Protein AF-A0A527YZ45-F1 (afdb_monomer)

Structure (mmCIF, N/CA/C/O backbone):
data_AF-A0A527YZ45-F1
#
_entry.id   AF-A0A527YZ45-F1
#
loop_
_atom_site.group_PDB
_atom_site.id
_atom_site.type_symbol
_atom_site.label_atom_id
_atom_site.label_alt_id
_atom_site.label_comp_id
_atom_site.label_asym_id
_atom_site.label_entity_id
_atom_site.label_seq_id
_atom_site.pdbx_PDB_ins_code
_atom_site.Cartn_x
_atom_site.Cartn_y
_atom_site.Cartn_z
_atom_site.occupancy
_atom_site.B_iso_or_equiv
_atom_site.auth_seq_id
_atom_site.auth_comp_id
_atom_site.auth_asym_id
_atom_site.auth_atom_id
_atom_site.pdbx_PDB_model_num
ATOM 1 N N . MET A 1 1 ? -32.603 -18.706 69.342 1.00 45.88 1 MET A N 1
ATOM 2 C CA . MET A 1 1 ? -31.321 -18.876 68.623 1.00 45.88 1 MET A CA 1
ATOM 3 C C . MET A 1 1 ? -31.573 -18.488 67.167 1.00 45.88 1 MET A C 1
ATOM 5 O O . MET A 1 1 ? -32.266 -19.242 66.496 1.00 45.88 1 MET A O 1
ATOM 9 N N . PRO A 1 2 ? -31.180 -17.293 66.691 1.00 51.00 2 PRO A N 1
ATOM 10 C CA . PRO A 1 2 ? -31.467 -16.890 65.317 1.00 51.00 2 PRO A CA 1
ATOM 11 C C . PRO A 1 2 ? -30.480 -17.566 64.359 1.00 51.00 2 PRO A C 1
ATOM 13 O O . PRO A 1 2 ? -29.273 -17.343 64.424 1.00 51.00 2 PRO A O 1
ATOM 16 N N . MET A 1 3 ? -31.002 -18.418 63.480 1.00 47.69 3 MET A N 1
ATOM 17 C CA . MET A 1 3 ? -30.234 -19.096 62.441 1.00 47.69 3 MET A CA 1
ATOM 18 C C . MET A 1 3 ? -29.983 -18.092 61.306 1.00 47.69 3 MET A C 1
ATOM 20 O O . MET A 1 3 ? -30.857 -17.819 60.490 1.00 47.69 3 MET A O 1
ATOM 24 N N . GLN A 1 4 ? -28.807 -17.464 61.315 1.00 51.59 4 GLN A N 1
ATOM 25 C CA . GLN A 1 4 ? -28.345 -16.549 60.269 1.00 51.59 4 GLN A CA 1
ATOM 26 C C . GLN A 1 4 ? -28.078 -17.338 58.978 1.00 51.59 4 GLN A C 1
ATOM 28 O O . GLN A 1 4 ? -26.992 -17.879 58.777 1.00 51.59 4 GLN A O 1
ATOM 33 N N . THR A 1 5 ? -29.064 -17.417 58.085 1.00 53.22 5 THR A N 1
ATOM 34 C CA . THR A 1 5 ? -28.872 -17.939 56.726 1.00 53.22 5 THR A CA 1
ATOM 35 C C . THR A 1 5 ? -28.138 -16.899 55.886 1.00 53.22 5 THR A C 1
ATOM 37 O O . THR A 1 5 ? -28.737 -16.003 55.292 1.00 53.22 5 THR A O 1
ATOM 40 N N . ASN A 1 6 ? -26.813 -17.009 55.868 1.00 56.56 6 ASN A N 1
ATOM 41 C CA . ASN A 1 6 ? -25.919 -16.231 55.018 1.00 56.56 6 ASN A CA 1
ATOM 42 C C . ASN A 1 6 ? -25.946 -16.798 53.586 1.00 56.56 6 ASN A C 1
ATOM 44 O O . ASN A 1 6 ? -25.021 -17.479 53.141 1.00 56.56 6 ASN A O 1
ATOM 48 N N . THR A 1 7 ? -27.056 -16.587 52.878 1.00 61.44 7 THR A N 1
ATOM 49 C CA . THR A 1 7 ? -27.206 -17.016 51.484 1.00 61.44 7 THR A CA 1
ATOM 50 C C . THR A 1 7 ? -26.546 -15.974 50.590 1.00 61.44 7 THR A C 1
ATOM 52 O O . THR A 1 7 ? -27.108 -14.908 50.337 1.00 61.44 7 THR A O 1
ATOM 55 N N . LYS A 1 8 ? -25.331 -16.267 50.111 1.00 61.84 8 LYS A N 1
ATOM 56 C CA . LYS A 1 8 ? -24.665 -15.456 49.083 1.00 61.84 8 LYS A CA 1
ATOM 57 C C . LYS A 1 8 ? -25.597 -15.378 47.871 1.00 61.84 8 LYS A C 1
ATOM 59 O O . LYS A 1 8 ? -25.907 -16.408 47.280 1.00 61.84 8 LYS A O 1
ATOM 64 N N . GLN A 1 9 ? -26.081 -14.183 47.537 1.00 67.50 9 GLN A N 1
ATOM 65 C CA . GLN A 1 9 ? -27.024 -14.000 46.433 1.00 67.50 9 GLN A CA 1
ATOM 66 C C . GLN A 1 9 ? -26.481 -14.612 45.134 1.00 67.50 9 GLN A C 1
ATOM 68 O O . GLN A 1 9 ? -25.361 -14.307 44.716 1.00 67.50 9 GLN A O 1
ATOM 73 N N . SER A 1 10 ? -27.285 -15.476 44.507 1.00 80.38 10 SER A N 1
ATOM 74 C CA . SER A 1 10 ? -26.962 -16.125 43.234 1.00 80.38 10 SER A CA 1
ATOM 75 C C . SER A 1 10 ? -26.787 -15.084 42.124 1.00 80.38 10 SER A C 1
ATOM 77 O O . SER A 1 10 ? -27.530 -14.103 42.061 1.00 80.38 10 SER A O 1
ATOM 79 N N . LEU A 1 11 ? -25.823 -15.304 41.221 1.00 83.12 11 LEU A N 1
ATOM 80 C CA . LEU A 1 11 ? -25.574 -14.427 40.068 1.00 83.12 11 LEU A CA 1
ATOM 81 C C . LEU A 1 11 ? -26.833 -14.226 39.208 1.00 83.12 11 LEU A C 1
ATOM 83 O O . LEU A 1 11 ? -27.035 -13.134 38.689 1.00 83.12 11 LEU A O 1
ATOM 87 N N . ALA A 1 12 ? -27.712 -15.233 39.139 1.00 80.81 12 ALA A N 1
ATOM 88 C CA . ALA A 1 12 ? -28.984 -15.147 38.425 1.00 80.81 12 ALA A CA 1
ATOM 89 C C . ALA A 1 12 ? -29.949 -14.130 39.067 1.00 80.81 12 ALA A C 1
ATOM 91 O O . ALA A 1 12 ? -30.489 -13.275 38.376 1.00 80.81 12 ALA A O 1
ATOM 92 N N . GLN A 1 13 ? -30.095 -14.139 40.398 1.00 80.06 13 GLN A N 1
ATOM 93 C CA . GLN A 1 13 ? -30.951 -13.168 41.101 1.00 80.06 13 GLN A CA 1
ATOM 94 C C . GLN A 1 13 ? -30.415 -11.738 40.996 1.00 80.06 13 GLN A C 1
ATOM 96 O O . GLN A 1 13 ? -31.185 -10.783 40.958 1.00 80.06 13 GLN A O 1
ATOM 101 N N . ARG A 1 14 ? -29.088 -11.584 40.934 1.00 78.00 14 ARG A N 1
ATOM 102 C CA . ARG A 1 14 ? -28.440 -10.280 40.743 1.00 78.00 14 ARG A CA 1
ATOM 103 C C . ARG A 1 14 ? -28.675 -9.722 39.339 1.00 78.00 14 ARG A C 1
ATOM 105 O O . ARG A 1 14 ? -28.709 -8.507 39.196 1.00 78.00 14 ARG A O 1
ATOM 112 N N . TRP A 1 15 ? -28.844 -10.588 38.339 1.00 78.94 15 TRP A N 1
ATOM 113 C CA . TRP A 1 15 ? -29.146 -10.196 36.962 1.00 78.94 15 TRP A CA 1
ATOM 114 C C . TRP A 1 15 ? -30.610 -9.782 36.796 1.00 78.94 15 TRP A C 1
ATOM 116 O O . TRP A 1 15 ? -30.879 -8.739 36.211 1.00 78.94 15 TRP A O 1
ATOM 126 N N . GLU A 1 16 ? -31.541 -10.539 37.383 1.00 80.69 16 GLU A N 1
ATOM 127 C CA . GLU A 1 16 ? -32.978 -10.212 37.392 1.00 80.69 16 GLU A CA 1
ATOM 128 C C . GLU A 1 16 ? -33.271 -8.886 38.114 1.00 80.69 16 GLU A C 1
ATOM 130 O O . GLU A 1 16 ? -34.118 -8.103 37.693 1.00 80.69 16 GLU A O 1
ATOM 135 N N . ALA A 1 17 ? -32.534 -8.592 39.190 1.00 77.50 17 ALA A N 1
ATOM 136 C CA . ALA A 1 17 ? -32.661 -7.336 39.929 1.00 77.50 17 ALA A CA 1
ATOM 137 C C . ALA A 1 17 ? -31.916 -6.154 39.275 1.00 77.50 17 ALA A C 1
ATOM 139 O O . ALA A 1 17 ? -32.029 -5.018 39.745 1.00 77.50 17 ALA A O 1
ATOM 140 N N . TYR A 1 18 ? -31.126 -6.392 38.223 1.00 77.44 18 TYR A N 1
ATOM 141 C CA . TYR A 1 18 ? -30.342 -5.344 37.582 1.00 77.44 18 TYR A CA 1
ATOM 142 C C . TYR A 1 18 ? -31.231 -4.499 36.664 1.00 77.44 18 TYR A C 1
ATOM 144 O O . TYR A 1 18 ? -31.528 -4.861 35.529 1.00 77.44 18 TYR A O 1
ATOM 152 N N . GLN A 1 19 ? -31.638 -3.333 37.160 1.00 79.38 19 GLN A N 1
ATOM 153 C CA . GLN A 1 19 ? -32.258 -2.269 36.373 1.00 79.38 19 GLN A CA 1
ATOM 154 C C . GLN A 1 19 ? -31.165 -1.278 35.946 1.00 79.38 19 GLN A C 1
ATOM 156 O O . GLN A 1 19 ? -30.800 -0.398 36.735 1.00 79.38 19 GLN A O 1
ATOM 161 N N . PRO A 1 20 ? -30.588 -1.409 34.737 1.00 77.38 20 PRO A N 1
ATOM 162 C CA . PRO A 1 20 ? -29.555 -0.490 34.289 1.00 77.38 20 PRO A CA 1
ATOM 163 C C . PRO A 1 20 ? -30.122 0.925 34.184 1.00 77.38 20 PRO A C 1
ATOM 165 O O . PRO A 1 20 ? -31.167 1.161 33.575 1.00 77.38 20 PRO A O 1
ATOM 168 N N . SER A 1 21 ? -29.409 1.894 34.754 1.00 86.19 21 SER A N 1
ATOM 169 C CA . SER A 1 21 ? -29.732 3.299 34.533 1.00 86.19 21 SER A CA 1
ATOM 170 C C . SER A 1 21 ? -29.466 3.676 33.070 1.00 86.19 21 SER A C 1
ATOM 172 O O . SER A 1 21 ? -28.618 3.087 32.393 1.00 86.19 21 SER A O 1
ATOM 174 N N . LYS A 1 22 ? -30.138 4.725 32.582 1.00 86.25 22 LYS A N 1
ATOM 175 C CA . LYS A 1 22 ? -29.896 5.262 31.230 1.00 86.25 22 LYS A CA 1
ATOM 176 C C . LYS A 1 22 ? -28.416 5.603 31.001 1.00 86.25 22 LYS A C 1
ATOM 178 O O . LYS A 1 22 ? -27.899 5.377 29.913 1.00 86.25 22 LYS A O 1
ATOM 183 N N . SER A 1 23 ? -27.725 6.101 32.030 1.00 86.50 23 SER A N 1
ATOM 184 C CA . SER A 1 23 ? -26.296 6.417 31.955 1.00 86.50 23 SER A CA 1
ATOM 185 C C . SER A 1 23 ? -25.420 5.169 31.823 1.00 86.50 23 SER A C 1
ATOM 187 O O . SER A 1 23 ? -24.482 5.186 31.030 1.00 86.50 23 SER A O 1
ATOM 189 N N . ALA A 1 24 ? -25.738 4.079 32.528 1.00 90.25 24 ALA A N 1
ATOM 190 C CA . ALA A 1 24 ? -24.996 2.823 32.416 1.00 90.25 24 ALA A CA 1
ATOM 191 C C . ALA A 1 24 ? -25.068 2.243 30.993 1.00 90.25 24 ALA A C 1
ATOM 193 O O . ALA A 1 24 ? -24.053 1.799 30.459 1.00 90.25 24 ALA A O 1
ATOM 194 N N . LEU A 1 25 ? -26.237 2.319 30.348 1.00 90.75 25 LEU A N 1
ATOM 195 C CA . LEU A 1 25 ? -26.412 1.870 28.962 1.00 90.75 25 LEU A CA 1
ATOM 196 C C . LEU A 1 25 ? -25.600 2.710 27.968 1.00 90.75 25 LEU A C 1
ATOM 198 O O . LEU A 1 25 ? -24.947 2.151 27.090 1.00 90.75 25 LEU A O 1
ATOM 202 N N . VAL A 1 26 ? -25.588 4.039 28.123 1.00 94.69 26 VAL A N 1
ATOM 203 C CA . VAL A 1 26 ? -24.790 4.932 27.262 1.00 94.69 26 VAL A CA 1
ATOM 204 C C . VAL A 1 26 ? -23.299 4.601 27.361 1.00 94.69 26 VAL A C 1
ATOM 206 O O . VAL A 1 26 ? -22.628 4.481 26.337 1.00 94.69 26 VAL A O 1
ATOM 209 N N . TRP A 1 27 ? -22.787 4.388 28.575 1.00 94.06 27 TRP A N 1
ATOM 210 C CA . TRP A 1 27 ? -21.386 4.018 28.780 1.00 94.06 27 TRP A CA 1
ATOM 211 C C . TRP A 1 27 ? -21.050 2.625 28.240 1.00 94.06 27 TRP A C 1
ATOM 213 O O . TRP A 1 27 ? -19.980 2.449 27.660 1.00 94.06 27 TRP A O 1
ATOM 223 N N . ALA A 1 28 ? -21.959 1.654 28.357 1.00 94.75 28 ALA A N 1
ATOM 224 C CA . ALA A 1 28 ? -21.778 0.331 27.762 1.00 94.75 28 ALA A CA 1
ATOM 225 C C . ALA A 1 28 ? -21.720 0.393 26.221 1.00 94.75 28 ALA A C 1
ATOM 227 O O . ALA A 1 28 ? -20.848 -0.225 25.604 1.00 94.75 28 ALA A O 1
ATOM 228 N N . CYS A 1 29 ? -22.586 1.191 25.589 1.00 95.19 29 CYS A N 1
ATOM 229 C CA . CYS A 1 29 ? -22.530 1.442 24.146 1.00 95.19 29 CYS A CA 1
ATOM 230 C C . CYS A 1 29 ? -21.226 2.139 23.731 1.00 95.19 29 CYS A C 1
ATOM 232 O O . CYS A 1 29 ? -20.601 1.750 22.747 1.00 95.19 29 C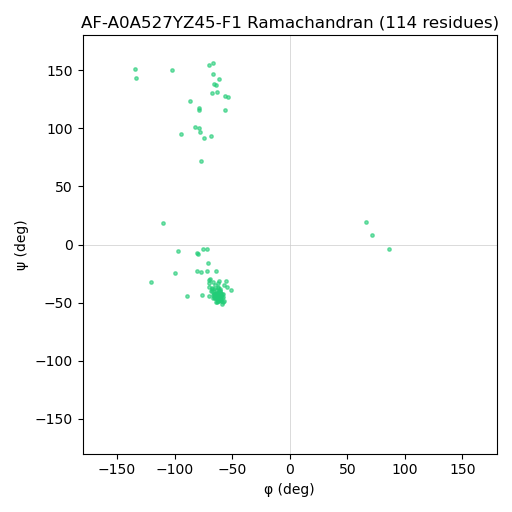YS A O 1
ATOM 234 N N . ALA A 1 30 ? -20.769 3.136 24.492 1.00 96.75 30 ALA A N 1
ATOM 235 C CA . ALA A 1 30 ? -19.500 3.803 24.210 1.00 96.75 30 ALA A CA 1
ATOM 236 C C . ALA A 1 30 ? -18.313 2.829 24.311 1.00 96.75 30 ALA A C 1
ATOM 238 O O . ALA A 1 30 ? -17.469 2.784 23.417 1.00 96.75 30 ALA A O 1
ATOM 239 N N . ALA A 1 31 ? -18.275 1.998 25.358 1.00 96.88 31 ALA A N 1
ATOM 240 C CA . ALA A 1 31 ? -17.221 1.007 25.554 1.00 96.88 31 ALA A CA 1
ATOM 241 C C . ALA A 1 31 ? -17.186 -0.035 24.424 1.00 96.88 31 ALA A C 1
ATOM 243 O O . ALA A 1 31 ? -16.114 -0.354 23.911 1.00 96.88 31 ALA A O 1
ATOM 244 N N . THR A 1 32 ? -18.348 -0.531 23.992 1.00 96.12 32 THR A N 1
ATOM 245 C CA . THR A 1 32 ? -18.442 -1.496 22.883 1.00 96.12 32 THR A CA 1
ATOM 246 C C . THR A 1 32 ? -18.049 -0.881 21.540 1.00 96.12 32 THR A C 1
ATOM 248 O O . THR A 1 32 ? -17.342 -1.528 20.765 1.00 96.12 32 THR A O 1
ATOM 251 N N . ALA A 1 33 ? -18.414 0.377 21.277 1.00 96.75 33 ALA A N 1
ATOM 252 C CA . ALA A 1 33 ? -17.980 1.094 20.080 1.00 96.75 33 ALA A CA 1
ATOM 253 C C . ALA A 1 33 ? -16.450 1.248 20.032 1.00 96.75 33 ALA A C 1
ATOM 255 O O . ALA A 1 33 ? -15.830 0.912 19.023 1.00 96.75 33 ALA A O 1
ATOM 256 N N . VAL A 1 34 ? -15.828 1.679 21.137 1.00 96.75 34 VAL A N 1
ATOM 257 C CA . VAL A 1 34 ? -14.364 1.820 21.232 1.00 96.75 34 VAL A CA 1
ATOM 258 C C . VAL A 1 34 ? -13.670 0.467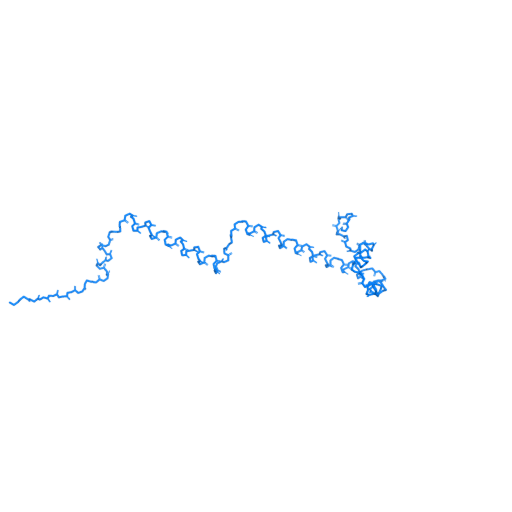 21.076 1.00 96.75 34 VAL A C 1
ATOM 260 O O . VAL A 1 34 ? -12.721 0.355 20.302 1.00 96.75 34 VAL A O 1
ATOM 263 N N . ALA A 1 35 ? -14.161 -0.576 21.749 1.00 96.75 35 ALA A N 1
ATOM 264 C CA . ALA A 1 35 ? -13.612 -1.923 21.617 1.00 96.75 35 ALA A CA 1
ATOM 265 C C . ALA A 1 35 ? -13.682 -2.429 20.165 1.00 96.75 35 ALA A C 1
ATOM 267 O O . ALA A 1 35 ? -12.701 -2.966 19.651 1.00 96.75 35 ALA A O 1
ATOM 268 N N . THR A 1 36 ? -14.805 -2.193 19.478 1.00 95.50 36 THR A N 1
ATOM 269 C CA . THR A 1 36 ? -14.984 -2.567 18.066 1.00 95.50 36 THR A CA 1
ATOM 270 C C . THR A 1 36 ? -14.012 -1.814 17.163 1.00 95.50 36 THR A C 1
ATOM 272 O O . THR A 1 36 ? -13.413 -2.424 16.281 1.00 95.50 36 THR A O 1
ATOM 275 N N . MET A 1 37 ? -13.800 -0.514 17.401 1.00 94.69 37 MET A N 1
ATOM 276 C CA . MET A 1 37 ? -12.802 0.259 16.660 1.00 94.69 37 MET A CA 1
ATOM 277 C C . MET A 1 37 ? -11.397 -0.312 16.864 1.00 94.69 37 MET A C 1
ATOM 279 O O . MET A 1 37 ? -10.706 -0.552 15.882 1.00 94.69 37 MET A O 1
ATOM 283 N N . ILE A 1 38 ? -10.980 -0.594 18.100 1.00 94.44 38 ILE A N 1
ATOM 284 C CA . ILE A 1 38 ? -9.643 -1.150 18.365 1.00 94.44 38 ILE A CA 1
ATOM 285 C C . ILE A 1 38 ? -9.453 -2.470 17.611 1.00 94.44 38 ILE A C 1
ATOM 287 O O . ILE A 1 38 ? -8.482 -2.626 16.876 1.00 94.44 38 ILE A O 1
ATOM 291 N N . VAL A 1 39 ? -10.408 -3.395 17.721 1.00 95.50 39 VAL A N 1
ATOM 292 C CA . VAL A 1 39 ? -10.333 -4.686 17.020 1.00 95.50 39 VAL A CA 1
ATOM 293 C C . VAL A 1 39 ? -10.316 -4.494 15.499 1.00 95.50 39 VAL A C 1
ATOM 295 O O . VAL A 1 39 ? -9.491 -5.097 14.810 1.00 95.50 39 VAL A O 1
ATOM 298 N N . GLY A 1 40 ? -11.182 -3.627 14.971 1.00 94.69 40 GLY A N 1
ATOM 299 C CA . GLY A 1 40 ? -11.282 -3.337 13.543 1.00 94.69 40 GLY A CA 1
ATOM 300 C C . GLY A 1 40 ? -10.002 -2.732 12.967 1.00 94.69 40 GLY A C 1
ATOM 301 O O . GLY A 1 40 ? -9.503 -3.210 11.951 1.00 94.69 40 GLY A O 1
ATOM 302 N N . PHE A 1 41 ? -9.435 -1.724 13.629 1.00 93.31 41 PHE A N 1
ATOM 303 C CA . PHE A 1 41 ? -8.240 -1.012 13.163 1.00 93.31 41 PHE A CA 1
ATOM 304 C C . PHE A 1 41 ? -6.925 -1.748 13.469 1.00 93.31 41 PHE A C 1
ATOM 306 O O . PHE A 1 41 ? -5.936 -1.502 12.786 1.00 93.31 41 PHE A O 1
ATOM 313 N N . SER A 1 42 ? -6.879 -2.650 14.458 1.00 91.00 42 SER A N 1
ATOM 314 C CA . SER A 1 42 ? -5.672 -3.442 14.756 1.00 91.00 42 SER A CA 1
ATOM 315 C C . SER A 1 42 ? -5.597 -4.762 13.986 1.00 91.00 42 SER A C 1
ATOM 317 O O . SER A 1 42 ? -4.534 -5.094 13.469 1.00 91.00 42 SER A O 1
ATOM 319 N N . TRP A 1 43 ? -6.696 -5.519 13.899 1.00 92.31 43 TRP A N 1
ATOM 320 C CA . TRP A 1 43 ? -6.706 -6.843 13.253 1.00 92.31 43 TRP A CA 1
ATOM 321 C C . TRP A 1 43 ? -7.666 -6.941 12.074 1.00 92.31 43 TRP A C 1
ATOM 323 O O . TRP A 1 43 ? -7.384 -7.657 11.119 1.00 92.31 43 TRP A O 1
ATOM 333 N N . GLY A 1 44 ? -8.785 -6.219 12.114 1.00 86.31 44 GLY A N 1
ATOM 334 C CA . GLY A 1 44 ? -9.797 -6.252 11.056 1.00 86.31 44 GLY A CA 1
ATOM 335 C C . GLY A 1 44 ? -9.388 -5.556 9.756 1.00 86.31 44 GLY A C 1
ATOM 336 O O . GLY A 1 44 ? -10.163 -5.567 8.803 1.00 86.31 44 GLY A O 1
ATOM 337 N N . GLY A 1 45 ? -8.207 -4.929 9.710 1.00 86.94 45 GLY A N 1
ATOM 338 C CA . GLY A 1 45 ? -7.723 -4.192 8.541 1.00 86.94 45 GLY A CA 1
ATOM 339 C C . GLY A 1 45 ? -8.543 -2.940 8.224 1.00 86.94 45 GLY A C 1
ATOM 340 O O . GLY A 1 45 ? -8.505 -2.454 7.094 1.00 86.94 45 GLY A O 1
ATOM 341 N N . TRP A 1 46 ? -9.313 -2.422 9.187 1.00 92.88 46 TRP A N 1
ATOM 342 C CA . TRP A 1 46 ? -10.048 -1.180 8.991 1.00 92.88 46 TRP A CA 1
ATOM 343 C C . TRP A 1 46 ? -9.062 -0.040 8.779 1.00 92.88 46 TRP A C 1
ATOM 345 O O . TRP A 1 46 ? -8.050 0.090 9.463 1.00 92.88 46 TRP A O 1
ATOM 355 N N . VAL A 1 47 ? -9.389 0.806 7.818 1.00 89.81 47 VAL A N 1
ATOM 356 C CA . VAL A 1 47 ? -8.632 1.999 7.466 1.00 89.81 47 VAL A CA 1
ATOM 357 C C . VAL A 1 47 ? -9.615 3.145 7.292 1.00 89.81 47 VAL A C 1
ATOM 359 O O . VAL A 1 47 ? -10.783 2.945 6.953 1.00 89.81 47 VAL A O 1
ATOM 362 N N . THR A 1 48 ? -9.165 4.367 7.560 1.00 90.56 48 THR A N 1
ATOM 363 C CA . THR A 1 48 ? -10.006 5.545 7.325 1.00 90.56 48 THR A CA 1
ATOM 364 C C . THR A 1 48 ? -10.179 5.772 5.823 1.00 90.56 48 THR A C 1
ATOM 366 O O . THR A 1 48 ? -9.306 5.408 5.037 1.00 90.56 48 THR A O 1
ATOM 369 N N . GLY A 1 49 ? -11.268 6.422 5.401 1.00 86.44 49 GLY A N 1
ATOM 370 C CA . GLY A 1 49 ? -11.529 6.653 3.973 1.00 86.44 49 GLY A CA 1
ATOM 371 C C . GLY A 1 49 ? -10.405 7.405 3.244 1.00 86.44 49 GLY A C 1
ATOM 372 O O . GLY A 1 49 ? -10.107 7.096 2.090 1.00 86.44 49 GLY A O 1
ATOM 373 N N . GLY A 1 50 ? -9.732 8.343 3.923 1.00 87.88 50 GLY A N 1
ATOM 374 C CA . GLY A 1 50 ? -8.556 9.032 3.381 1.00 87.88 50 GLY A CA 1
ATOM 375 C C . GLY A 1 50 ? -7.387 8.075 3.143 1.00 87.88 50 GLY A C 1
ATOM 376 O O . GLY A 1 50 ? -6.812 8.063 2.057 1.00 87.88 50 GLY A O 1
ATOM 377 N N . THR A 1 51 ? -7.095 7.212 4.120 1.00 87.12 51 THR A N 1
ATOM 378 C CA . THR A 1 51 ? -6.081 6.157 3.993 1.00 87.12 51 THR A CA 1
ATOM 379 C C . THR A 1 51 ? -6.419 5.194 2.856 1.00 87.12 51 THR A C 1
ATOM 381 O O . THR A 1 51 ? -5.552 4.929 2.029 1.00 87.12 51 THR A O 1
ATOM 384 N N . SER A 1 52 ? -7.669 4.728 2.746 1.00 85.81 52 SER A N 1
ATOM 385 C CA . SER A 1 52 ? -8.103 3.846 1.651 1.00 85.81 52 SER A CA 1
ATOM 386 C C . SER A 1 52 ? -7.882 4.475 0.282 1.00 85.81 52 SER A C 1
ATOM 388 O O . SER A 1 52 ? -7.410 3.807 -0.633 1.00 85.81 52 SER A O 1
ATOM 390 N N . ARG A 1 53 ? -8.198 5.769 0.135 1.00 87.12 53 ARG A N 1
ATOM 391 C CA . ARG A 1 53 ? -8.003 6.488 -1.126 1.00 87.12 53 ARG A CA 1
ATOM 392 C C . ARG A 1 53 ? -6.525 6.593 -1.482 1.00 87.12 53 ARG A C 1
ATOM 394 O O . ARG A 1 53 ? -6.166 6.312 -2.618 1.00 87.12 53 ARG A O 1
ATOM 401 N N . THR A 1 54 ? -5.678 6.958 -0.523 1.00 90.94 54 THR A N 1
ATOM 402 C CA . THR A 1 54 ? -4.228 7.020 -0.741 1.00 90.94 54 THR A CA 1
ATOM 403 C C . THR A 1 54 ? -3.668 5.651 -1.112 1.00 90.94 54 THR A C 1
ATOM 405 O O . THR A 1 54 ? -2.950 5.545 -2.099 1.00 90.94 54 THR A O 1
ATOM 408 N N . LEU A 1 55 ? -4.051 4.596 -0.388 1.00 86.50 55 LEU A N 1
ATOM 409 C CA . LEU A 1 55 ? -3.628 3.228 -0.689 1.00 86.50 55 LEU A CA 1
ATOM 410 C C . LEU A 1 55 ? -4.069 2.790 -2.088 1.00 86.50 55 LEU A C 1
ATOM 412 O O . LEU A 1 55 ? -3.268 2.213 -2.816 1.00 86.50 55 LEU A O 1
ATOM 416 N N . ALA A 1 56 ? -5.304 3.102 -2.489 1.00 87.56 56 ALA A N 1
ATOM 417 C CA . ALA A 1 56 ? -5.803 2.794 -3.825 1.00 87.56 56 ALA A CA 1
ATOM 418 C C . ALA A 1 56 ? -5.009 3.524 -4.920 1.00 87.56 56 ALA A C 1
ATOM 420 O O . ALA A 1 56 ? -4.637 2.904 -5.914 1.00 87.56 56 ALA A O 1
ATOM 421 N N . THR A 1 57 ? -4.706 4.812 -4.731 1.00 88.94 57 THR A N 1
ATOM 422 C CA . THR A 1 57 ? -3.881 5.577 -5.677 1.00 88.94 57 THR A CA 1
ATOM 423 C C . THR A 1 57 ? -2.468 5.005 -5.764 1.00 88.94 57 THR A C 1
ATOM 425 O O . THR A 1 57 ? -2.005 4.705 -6.857 1.00 88.94 57 THR A O 1
ATOM 428 N N . THR A 1 58 ? -1.802 4.776 -4.629 1.00 88.56 58 THR A N 1
ATOM 429 C CA . THR A 1 58 ? -0.435 4.232 -4.597 1.00 88.56 58 THR A CA 1
ATOM 430 C C . THR A 1 58 ? -0.357 2.830 -5.201 1.00 88.56 58 THR A C 1
ATOM 432 O O . THR A 1 58 ? 0.565 2.542 -5.966 1.00 88.56 58 THR A O 1
ATOM 435 N N . ALA A 1 59 ? -1.325 1.961 -4.902 1.00 84.81 59 ALA A N 1
ATOM 436 C CA . ALA A 1 59 ? -1.423 0.641 -5.517 1.00 84.81 59 ALA A CA 1
ATOM 437 C C . ALA A 1 59 ? -1.642 0.747 -7.032 1.00 84.81 59 ALA A C 1
ATOM 439 O O . ALA A 1 59 ? -0.996 0.033 -7.795 1.00 84.81 59 ALA A O 1
ATOM 440 N N . GLY A 1 60 ? -2.499 1.675 -7.471 1.00 83.81 60 GLY A N 1
ATOM 441 C CA . GLY A 1 60 ? -2.721 1.970 -8.883 1.00 83.81 60 GLY A CA 1
ATOM 442 C C . GLY A 1 60 ? -1.449 2.429 -9.594 1.00 83.81 60 GLY A C 1
ATOM 443 O O . GLY A 1 60 ? -1.105 1.878 -10.636 1.00 83.81 60 GLY A O 1
ATOM 444 N N . ASP A 1 61 ? -0.716 3.384 -9.028 1.00 86.50 61 ASP A N 1
ATOM 445 C CA . ASP A 1 61 ? 0.531 3.892 -9.611 1.00 86.50 61 ASP A CA 1
ATOM 446 C C . ASP A 1 61 ? 1.61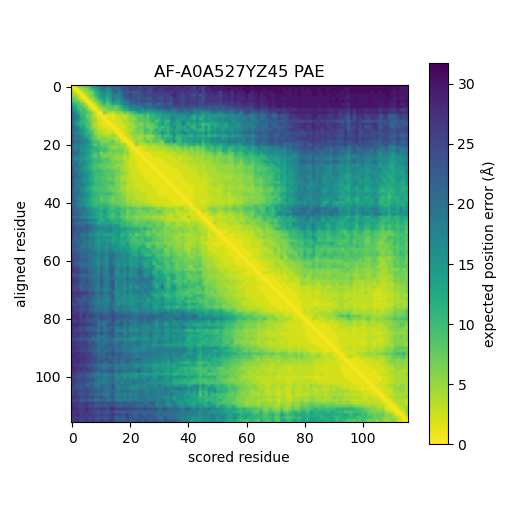6 2.809 -9.670 1.00 86.50 61 ASP A C 1
ATOM 448 O O . ASP A 1 61 ? 2.314 2.681 -10.676 1.00 86.50 61 ASP A O 1
ATOM 452 N N . THR A 1 62 ? 1.703 1.968 -8.635 1.00 86.94 62 THR A N 1
ATOM 453 C CA . THR A 1 62 ? 2.634 0.830 -8.592 1.00 86.94 62 THR A CA 1
ATOM 454 C C . THR A 1 62 ? 2.295 -0.196 -9.670 1.00 86.94 62 THR A C 1
ATOM 456 O O . THR A 1 62 ? 3.163 -0.565 -10.457 1.00 86.94 62 THR A O 1
ATOM 459 N N . ALA A 1 63 ? 1.025 -0.603 -9.768 1.00 82.81 63 ALA A N 1
ATOM 460 C CA 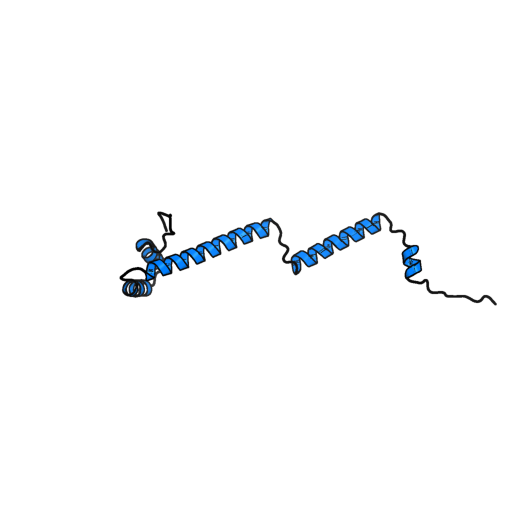. ALA A 1 63 ? 0.565 -1.559 -10.771 1.00 82.81 63 ALA A CA 1
ATOM 461 C C . ALA A 1 63 ? 0.764 -1.031 -12.201 1.00 82.81 63 ALA A C 1
ATOM 463 O O . ALA A 1 63 ? 1.145 -1.777 -13.101 1.00 82.81 63 ALA A O 1
ATOM 464 N N . ARG A 1 64 ? 0.551 0.274 -12.419 1.00 84.25 64 ARG A N 1
ATOM 465 C CA . ARG A 1 64 ? 0.823 0.928 -13.706 1.00 84.25 64 ARG A CA 1
ATOM 466 C C . ARG A 1 64 ? 2.311 0.928 -14.036 1.00 84.25 64 ARG A C 1
ATOM 468 O O . ARG A 1 64 ? 2.657 0.647 -15.179 1.00 84.25 64 ARG A O 1
ATOM 475 N N . GLY A 1 65 ? 3.175 1.216 -13.063 1.00 85.00 65 GLY A N 1
ATOM 476 C CA . GLY A 1 65 ? 4.627 1.154 -13.233 1.00 85.00 65 GLY A CA 1
ATOM 477 C C . GLY A 1 65 ? 5.121 -0.260 -13.543 1.00 85.00 65 GLY A C 1
ATOM 478 O O . GLY A 1 65 ? 5.919 -0.447 -14.460 1.00 85.00 65 GLY A O 1
ATOM 479 N N . GLU A 1 66 ? 4.601 -1.267 -12.840 1.00 84.69 66 GLU A N 1
ATOM 480 C CA . GLU A 1 66 ? 4.923 -2.674 -13.086 1.00 84.69 66 GLU A CA 1
ATOM 481 C C . GLU A 1 66 ? 4.488 -3.098 -14.493 1.00 84.69 66 GLU A C 1
ATOM 483 O O . GLU A 1 66 ? 5.305 -3.602 -15.265 1.00 84.69 66 GLU A O 1
ATOM 488 N N . LEU A 1 67 ? 3.248 -2.791 -14.882 1.00 86.00 67 LEU A N 1
ATOM 489 C CA . LEU A 1 67 ? 2.749 -3.054 -16.230 1.00 86.00 67 LEU A CA 1
ATOM 490 C C . LEU A 1 67 ? 3.594 -2.353 -17.304 1.00 86.00 67 LEU A C 1
ATOM 492 O O . LEU A 1 67 ? 3.974 -2.983 -18.290 1.00 86.00 67 LEU A O 1
ATOM 496 N N . ALA A 1 68 ? 3.924 -1.074 -17.107 1.00 86.44 68 ALA A N 1
ATOM 497 C CA . ALA A 1 68 ? 4.767 -0.321 -18.032 1.00 86.44 68 ALA A CA 1
ATOM 498 C C . ALA A 1 68 ? 6.159 -0.952 -18.170 1.00 86.44 68 ALA A C 1
ATOM 500 O O . ALA A 1 68 ? 6.681 -1.065 -19.279 1.00 86.44 68 ALA A O 1
ATOM 501 N N . SER A 1 69 ? 6.741 -1.433 -17.068 1.00 86.75 69 SER A N 1
ATOM 502 C CA . SER A 1 69 ? 8.037 -2.113 -17.092 1.00 86.75 69 SER A CA 1
ATOM 503 C C . SER A 1 69 ? 7.989 -3.436 -17.865 1.00 86.75 69 SER A C 1
ATOM 505 O O . SER A 1 69 ? 8.875 -3.703 -18.680 1.00 86.75 69 SER A O 1
ATOM 507 N N . LEU A 1 70 ? 6.931 -4.234 -17.677 1.00 86.69 70 LEU A N 1
ATOM 508 C CA . LEU A 1 70 ? 6.737 -5.498 -18.387 1.00 86.69 70 LEU A CA 1
ATOM 509 C C . LEU A 1 70 ? 6.562 -5.264 -19.888 1.00 86.69 70 LEU A C 1
ATOM 511 O O . LEU A 1 70 ? 7.233 -5.919 -20.686 1.00 86.69 70 LEU A O 1
ATOM 515 N N . ILE A 1 71 ? 5.738 -4.284 -20.268 1.00 87.12 71 ILE A N 1
ATOM 516 C CA . ILE A 1 71 ? 5.550 -3.887 -21.669 1.00 87.12 71 ILE A CA 1
ATOM 517 C C . ILE A 1 71 ? 6.874 -3.413 -22.270 1.00 87.12 71 ILE A C 1
ATOM 519 O O . ILE A 1 71 ? 7.235 -3.841 -23.366 1.00 87.12 71 ILE A O 1
ATOM 523 N N . CYS A 1 72 ? 7.631 -2.582 -21.550 1.00 88.25 72 CYS A N 1
ATOM 524 C CA . CYS A 1 72 ? 8.930 -2.105 -22.012 1.00 88.25 72 CYS A CA 1
ATOM 525 C C . CYS A 1 72 ? 9.893 -3.260 -22.294 1.00 88.25 72 CYS A C 1
ATOM 527 O O . CYS A 1 72 ? 10.540 -3.284 -23.341 1.00 88.25 72 CYS A O 1
ATOM 529 N N . ILE A 1 73 ? 9.970 -4.246 -21.398 1.00 89.94 73 ILE A N 1
ATOM 530 C CA . ILE A 1 73 ? 10.821 -5.427 -21.582 1.00 89.94 73 ILE A CA 1
ATOM 531 C C . ILE A 1 73 ? 10.337 -6.267 -22.768 1.00 89.94 73 ILE A C 1
ATOM 533 O O . ILE A 1 73 ? 11.153 -6.733 -23.564 1.00 89.94 73 ILE A O 1
ATOM 537 N N . GLU A 1 74 ? 9.029 -6.465 -22.913 1.00 89.69 74 GLU A N 1
ATOM 538 C CA . GLU A 1 74 ? 8.457 -7.235 -24.016 1.00 89.69 74 GLU A CA 1
ATOM 539 C C . GLU A 1 74 ? 8.755 -6.583 -25.372 1.00 89.69 74 GLU A C 1
ATOM 541 O O . GLU A 1 74 ? 9.272 -7.241 -26.277 1.00 89.69 74 GLU A O 1
ATOM 546 N N . LYS A 1 75 ? 8.510 -5.273 -25.499 1.00 86.94 75 LYS A N 1
ATOM 547 C CA . LYS A 1 75 ? 8.823 -4.492 -26.704 1.00 86.94 75 LYS A CA 1
ATOM 548 C C . LYS A 1 75 ? 10.320 -4.509 -27.005 1.00 86.94 75 LYS A C 1
ATOM 550 O O . LYS A 1 75 ? 10.701 -4.681 -28.160 1.00 86.94 75 LYS A O 1
ATOM 555 N N . PHE A 1 76 ? 11.158 -4.381 -25.979 1.00 89.69 76 PHE A N 1
ATOM 556 C CA . PHE A 1 76 ? 12.608 -4.433 -26.123 1.00 89.69 76 PHE A CA 1
ATOM 557 C C . PHE A 1 76 ? 13.082 -5.794 -26.641 1.00 89.69 76 PHE A C 1
ATOM 559 O O . PHE A 1 76 ? 13.899 -5.859 -27.552 1.00 89.69 76 PHE A O 1
ATOM 566 N N . LYS A 1 77 ? 12.544 -6.896 -26.105 1.00 88.75 77 LYS A N 1
ATOM 567 C CA . LYS A 1 77 ? 12.887 -8.257 -26.544 1.00 88.75 77 LYS A CA 1
ATOM 568 C C . LYS A 1 77 ? 12.362 -8.590 -27.938 1.00 88.75 77 LYS A C 1
ATOM 570 O O . LYS A 1 77 ? 13.005 -9.357 -28.646 1.00 88.75 77 LYS A O 1
ATOM 575 N N . ALA A 1 78 ? 11.207 -8.047 -28.313 1.00 88.69 78 ALA A N 1
ATOM 576 C CA . ALA A 1 78 ? 10.620 -8.240 -29.635 1.00 88.69 78 ALA A CA 1
ATOM 577 C C . ALA A 1 78 ? 11.384 -7.498 -30.747 1.00 88.69 78 ALA A C 1
ATOM 579 O O . ALA A 1 78 ? 11.186 -7.804 -31.923 1.00 88.69 78 ALA A O 1
ATOM 580 N N . ALA A 1 79 ? 12.246 -6.535 -30.401 1.00 86.62 79 ALA A N 1
ATOM 581 C CA . ALA A 1 79 ? 13.075 -5.842 -31.375 1.00 86.62 79 ALA A CA 1
ATOM 582 C C . ALA A 1 79 ? 14.106 -6.801 -32.013 1.00 86.62 79 ALA A C 1
ATOM 584 O O . ALA A 1 79 ? 14.729 -7.605 -31.308 1.00 86.62 79 ALA A O 1
ATOM 585 N N . PRO A 1 80 ? 14.324 -6.713 -33.339 1.00 84.44 80 PRO A N 1
ATOM 586 C CA . PRO A 1 80 ? 15.195 -7.633 -34.076 1.00 84.44 80 PRO A CA 1
ATOM 587 C C . PRO A 1 80 ? 16.671 -7.550 -33.655 1.00 84.44 80 PRO A C 1
ATOM 589 O O . PRO A 1 80 ? 17.418 -8.507 -33.829 1.00 84.44 80 PRO A O 1
ATOM 592 N N . ASP A 1 81 ? 17.092 -6.430 -33.072 1.00 87.88 81 ASP A N 1
ATOM 593 C CA . ASP A 1 81 ? 18.452 -6.133 -32.618 1.00 87.88 81 ASP A CA 1
ATOM 594 C C . ASP A 1 81 ? 18.582 -6.088 -31.081 1.00 87.88 81 ASP A C 1
ATOM 596 O O . ASP A 1 81 ? 19.564 -5.568 -30.544 1.00 87.88 81 ASP A O 1
ATOM 600 N N . SER A 1 82 ? 17.621 -6.672 -30.357 1.00 88.44 82 SER A N 1
ATOM 601 C CA . SER A 1 82 ? 17.527 -6.627 -28.889 1.00 88.44 82 SER A CA 1
ATOM 602 C C . SER A 1 82 ? 18.819 -7.019 -28.157 1.00 88.44 82 SER A C 1
ATOM 604 O O . SER A 1 82 ? 19.193 -6.380 -27.174 1.00 88.44 82 SER A O 1
ATOM 606 N N . ALA A 1 83 ? 19.551 -8.024 -28.649 1.00 89.56 83 ALA A N 1
ATOM 607 C CA . ALA A 1 83 ? 20.819 -8.457 -28.059 1.00 89.56 83 ALA A CA 1
ATOM 608 C C . ALA A 1 83 ? 21.915 -7.379 -28.143 1.00 89.56 83 ALA A C 1
ATOM 610 O O . ALA A 1 83 ? 22.619 -7.141 -27.161 1.00 89.56 83 ALA A O 1
ATOM 611 N N . ALA A 1 84 ? 22.034 -6.694 -29.284 1.00 91.19 84 ALA A N 1
ATOM 612 C CA . ALA A 1 84 ? 23.001 -5.614 -29.472 1.00 91.19 84 ALA A CA 1
ATOM 613 C C . ALA A 1 84 ? 22.616 -4.381 -28.641 1.00 91.19 84 ALA A C 1
ATOM 615 O O . ALA A 1 84 ? 23.443 -3.840 -27.905 1.00 91.19 84 ALA A O 1
ATOM 616 N N . ARG A 1 85 ? 21.330 -4.009 -28.650 1.00 87.88 85 ARG A N 1
ATOM 617 C CA . ARG A 1 85 ? 20.796 -2.899 -27.843 1.00 87.88 85 ARG A CA 1
ATOM 618 C C . ARG A 1 85 ? 20.958 -3.120 -26.346 1.00 87.88 85 ARG A C 1
ATOM 620 O O . ARG A 1 85 ? 21.145 -2.164 -25.601 1.00 87.88 85 ARG A O 1
ATOM 627 N N . LEU A 1 86 ? 20.927 -4.371 -25.889 1.00 90.44 86 LEU A N 1
ATOM 628 C CA . LEU A 1 86 ? 21.132 -4.700 -24.480 1.00 90.44 86 LEU A CA 1
ATOM 629 C C . LEU A 1 86 ? 22.585 -4.473 -24.058 1.00 90.44 86 LEU A C 1
ATOM 631 O O . LEU A 1 86 ? 22.839 -4.036 -22.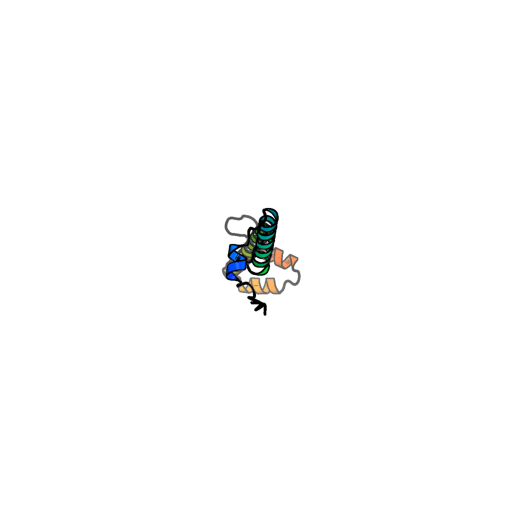937 1.00 90.44 86 LEU A O 1
ATOM 635 N N . ILE A 1 87 ? 23.535 -4.764 -24.947 1.00 92.38 87 ILE A N 1
ATOM 636 C CA . ILE A 1 87 ? 24.956 -4.495 -24.712 1.00 92.38 87 ILE A CA 1
ATOM 637 C C . ILE A 1 87 ? 25.187 -2.982 -24.651 1.00 92.38 87 ILE A C 1
ATOM 639 O O . ILE A 1 87 ? 25.808 -2.509 -23.701 1.00 92.38 87 ILE A O 1
ATOM 643 N N . GLU A 1 88 ? 24.620 -2.222 -25.594 1.00 90.12 88 GLU A N 1
ATOM 644 C CA . GLU A 1 88 ? 24.673 -0.753 -25.598 1.00 90.12 88 GLU A CA 1
ATOM 645 C C . GLU A 1 88 ? 24.085 -0.164 -24.309 1.00 90.12 88 GLU A C 1
ATOM 647 O O . GLU A 1 88 ? 24.738 0.632 -23.634 1.00 90.12 88 GLU A O 1
ATOM 652 N N . LEU A 1 89 ? 22.895 -0.617 -23.901 1.00 90.19 89 LEU A N 1
ATOM 653 C CA . LEU A 1 89 ? 22.237 -0.162 -22.676 1.00 90.19 89 LEU A CA 1
ATOM 654 C C . LEU A 1 89 ? 23.068 -0.458 -21.418 1.00 90.19 89 LEU A C 1
ATOM 656 O O . LEU A 1 89 ? 23.136 0.373 -20.509 1.00 90.19 89 LEU A O 1
ATOM 660 N N . LYS A 1 90 ? 23.706 -1.633 -21.350 1.00 90.06 90 LYS A N 1
ATOM 661 C CA . LYS A 1 90 ? 24.582 -2.021 -20.232 1.00 90.06 90 LYS A CA 1
ATOM 662 C C . LYS A 1 90 ? 25.886 -1.228 -20.200 1.00 90.06 90 LYS A C 1
ATOM 664 O O . LYS A 1 90 ? 26.419 -1.016 -19.115 1.00 90.06 90 LYS A O 1
ATOM 669 N N . ALA A 1 91 ? 26.388 -0.802 -21.358 1.00 93.25 91 ALA A N 1
ATOM 670 C CA . ALA A 1 91 ? 27.595 0.011 -21.461 1.00 93.25 91 ALA A CA 1
ATOM 671 C C . ALA A 1 91 ? 27.377 1.456 -20.977 1.00 93.25 91 ALA A C 1
ATOM 673 O O . ALA A 1 91 ? 28.330 2.123 -20.572 1.00 93.25 91 ALA A O 1
ATOM 674 N N . LEU A 1 92 ? 26.133 1.946 -20.976 1.00 92.12 92 LEU A N 1
ATOM 675 C CA . LEU A 1 92 ? 25.801 3.242 -20.391 1.00 92.12 92 LEU A CA 1
ATOM 676 C C . LEU A 1 92 ? 25.973 3.191 -18.865 1.00 92.12 92 LEU A C 1
ATOM 678 O O . LEU A 1 92 ? 25.436 2.320 -18.184 1.00 92.12 92 LEU A O 1
ATOM 682 N N . THR A 1 93 ? 26.688 4.160 -18.301 1.00 89.94 93 THR A N 1
ATOM 683 C CA . THR A 1 93 ? 26.861 4.314 -16.844 1.00 89.94 93 THR A CA 1
ATOM 684 C C . THR A 1 93 ? 25.929 5.370 -16.254 1.00 89.94 93 THR A C 1
ATOM 686 O O . THR A 1 93 ? 25.558 5.287 -15.088 1.00 89.94 93 THR A O 1
ATOM 689 N N . ASP A 1 94 ? 25.498 6.325 -17.077 1.00 93.12 94 ASP A N 1
ATOM 690 C CA . ASP A 1 94 ? 24.621 7.427 -16.697 1.00 93.12 94 ASP A CA 1
ATOM 691 C C . ASP A 1 94 ? 23.140 7.021 -16.791 1.00 93.12 94 ASP A C 1
ATOM 693 O O . ASP A 1 94 ? 22.650 6.618 -17.852 1.00 93.12 94 ASP A O 1
ATOM 697 N N . ASN A 1 95 ? 22.417 7.155 -15.678 1.00 88.88 95 ASN A N 1
ATOM 698 C CA . ASN A 1 95 ? 20.990 6.851 -15.591 1.00 88.88 95 ASN A CA 1
ATOM 699 C C . ASN A 1 95 ? 20.143 7.734 -16.517 1.00 88.88 95 ASN A C 1
ATOM 701 O O . ASN A 1 95 ? 19.148 7.258 -17.065 1.00 88.88 95 ASN A O 1
ATOM 705 N N . TYR A 1 96 ? 20.545 8.986 -16.749 1.00 90.00 96 TYR A N 1
ATOM 706 C CA . TYR A 1 96 ? 19.843 9.871 -17.674 1.00 90.00 96 TYR A CA 1
ATOM 707 C C . TYR A 1 96 ? 19.974 9.372 -19.116 1.00 90.00 96 TYR A C 1
ATOM 709 O O . TYR A 1 96 ? 18.980 9.291 -19.837 1.00 90.00 96 TYR A O 1
ATOM 717 N N . LYS A 1 97 ? 21.181 8.951 -19.517 1.00 90.81 97 LYS A N 1
ATOM 718 C CA . LYS A 1 97 ? 21.430 8.386 -20.853 1.00 90.81 97 LYS A CA 1
ATOM 719 C C . LYS A 1 97 ? 20.708 7.059 -21.058 1.00 90.81 97 LYS A C 1
ATOM 721 O O . LYS A 1 97 ? 20.184 6.829 -22.141 1.00 90.81 97 LYS A O 1
ATOM 726 N N . LYS A 1 98 ? 20.633 6.207 -20.028 1.00 89.50 98 LYS A N 1
ATOM 727 C CA . LYS A 1 98 ? 19.833 4.970 -20.073 1.00 89.50 98 LYS A CA 1
ATOM 728 C C . LYS A 1 98 ? 18.359 5.266 -20.310 1.00 89.50 98 LYS A C 1
ATOM 730 O O . LYS A 1 98 ? 17.755 4.650 -21.182 1.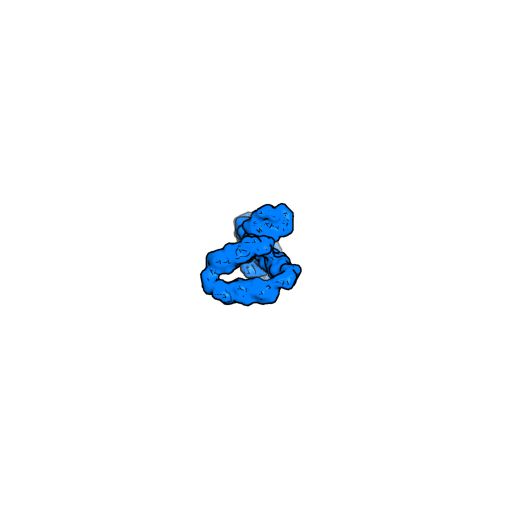00 89.50 98 LYS A O 1
ATOM 735 N N . ARG A 1 99 ? 17.797 6.228 -19.571 1.00 88.12 99 ARG A N 1
ATOM 736 C CA . ARG A 1 99 ? 16.407 6.660 -19.752 1.00 88.12 99 ARG A CA 1
ATOM 737 C C . ARG A 1 99 ? 16.178 7.163 -21.175 1.00 88.12 99 ARG A C 1
ATOM 739 O O . ARG A 1 99 ? 15.295 6.658 -21.856 1.00 88.12 99 ARG A O 1
ATOM 746 N N . GLN A 1 100 ? 17.028 8.070 -21.651 1.00 89.31 100 GLN A N 1
ATOM 747 C CA . GLN A 1 100 ? 16.924 8.614 -23.003 1.00 89.31 100 GLN A CA 1
ATOM 748 C C . GLN A 1 100 ? 17.053 7.529 -24.082 1.00 89.31 100 GLN A C 1
ATOM 750 O O . GLN A 1 100 ? 16.341 7.579 -25.080 1.00 89.31 100 GLN A O 1
ATOM 755 N N . PHE A 1 101 ? 17.930 6.540 -23.895 1.00 90.88 101 PHE A N 1
ATOM 756 C CA . PHE A 1 101 ? 18.064 5.401 -24.806 1.00 90.88 101 PHE A CA 1
ATOM 757 C C . PHE A 1 101 ? 16.766 4.592 -24.892 1.00 90.88 101 PHE A C 1
ATOM 759 O O . PHE A 1 101 ? 16.311 4.274 -25.989 1.00 90.88 101 PHE A O 1
ATOM 766 N N . VAL A 1 102 ? 16.146 4.304 -23.743 1.00 88.50 102 VAL A N 1
ATOM 767 C CA . VAL A 1 102 ? 14.887 3.550 -23.690 1.00 88.50 102 VAL A CA 1
ATOM 768 C C . VAL A 1 102 ? 13.721 4.344 -24.295 1.00 88.50 102 VAL A C 1
ATOM 770 O O . VAL A 1 102 ? 12.916 3.780 -25.035 1.00 88.50 102 VAL A O 1
ATOM 773 N N . GLU A 1 103 ? 13.658 5.651 -24.028 1.00 86.19 103 GLU A N 1
ATOM 774 C CA . GLU A 1 103 ? 12.665 6.570 -24.604 1.00 86.19 103 GLU A CA 1
ATOM 775 C C . GLU A 1 103 ? 12.830 6.709 -26.124 1.00 86.19 103 GLU A C 1
ATOM 777 O O . GLU A 1 103 ? 11.858 6.584 -26.863 1.00 86.19 103 GLU A O 1
ATOM 782 N N . THR A 1 104 ? 14.062 6.899 -26.610 1.00 86.38 104 THR A N 1
ATOM 783 C CA . THR A 1 104 ? 14.361 7.044 -28.049 1.00 86.38 104 THR A CA 1
ATOM 784 C C . THR A 1 104 ? 14.058 5.763 -28.823 1.00 86.38 104 THR A C 1
ATOM 786 O O . THR A 1 104 ? 13.607 5.825 -29.963 1.00 86.38 104 THR A O 1
ATOM 789 N N . GLY A 1 105 ? 14.272 4.595 -28.209 1.00 84.31 105 GLY A N 1
ATOM 790 C CA . GLY A 1 105 ? 13.895 3.313 -28.803 1.00 84.31 105 GLY A CA 1
ATOM 791 C C . GLY A 1 105 ? 12.393 3.011 -28.766 1.00 84.31 105 GLY A C 1
ATOM 792 O O . GLY A 1 105 ? 11.974 1.988 -29.302 1.00 84.31 105 GLY A O 1
ATOM 793 N N . GLY A 1 106 ? 11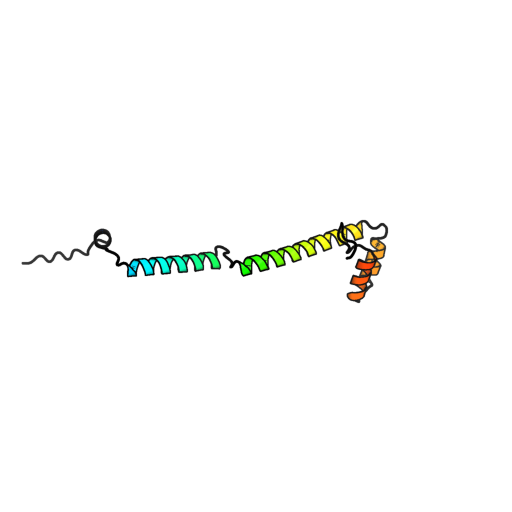.576 3.870 -28.144 1.00 84.69 106 GLY A N 1
ATOM 794 C CA . GLY A 1 106 ? 10.116 3.735 -28.102 1.00 84.69 106 GLY A CA 1
ATOM 795 C C . GLY A 1 106 ? 9.603 2.602 -27.211 1.00 84.69 106 GLY A C 1
ATOM 796 O O . GLY A 1 106 ? 8.411 2.307 -27.216 1.00 84.69 106 GLY A O 1
ATOM 797 N N . TRP A 1 107 ? 10.472 1.957 -26.428 1.00 87.19 107 TRP A N 1
ATOM 798 C CA . TRP A 1 107 ? 10.075 0.832 -25.576 1.00 87.19 107 TRP A CA 1
ATOM 799 C C . TRP A 1 107 ? 9.343 1.288 -24.309 1.00 87.19 107 TRP A C 1
ATOM 801 O O . TRP A 1 107 ? 8.549 0.531 -23.766 1.00 87.19 107 TRP A O 1
ATOM 811 N N . ALA A 1 108 ? 9.551 2.532 -23.869 1.00 84.19 108 ALA A N 1
ATOM 812 C CA . ALA A 1 108 ? 8.807 3.125 -22.753 1.00 84.19 108 ALA A CA 1
ATOM 813 C C . ALA A 1 108 ? 7.406 3.642 -23.141 1.00 84.19 108 ALA A C 1
ATOM 815 O O . ALA A 1 108 ? 6.632 4.014 -22.265 1.00 84.19 108 ALA A O 1
ATOM 816 N N . THR A 1 109 ? 7.050 3.671 -24.429 1.00 84.50 109 THR A N 1
ATOM 817 C CA . THR A 1 109 ? 5.751 4.195 -24.869 1.00 84.50 109 THR A CA 1
ATOM 818 C C . THR A 1 109 ? 4.644 3.168 -24.646 1.00 84.50 109 THR A C 1
ATOM 820 O O . THR A 1 109 ? 4.635 2.084 -25.233 1.00 84.50 109 THR A O 1
ATOM 823 N N . MET A 1 110 ? 3.677 3.527 -23.800 1.00 78.62 110 MET A N 1
ATOM 824 C CA . MET A 1 110 ? 2.518 2.682 -23.513 1.00 78.62 110 MET A CA 1
ATOM 825 C C . MET A 1 110 ? 1.612 2.515 -24.749 1.00 78.62 110 MET A C 1
ATOM 827 O O . MET A 1 110 ? 1.452 3.457 -25.529 1.00 78.62 110 MET A O 1
ATOM 831 N N . PRO A 1 111 ? 0.953 1.353 -24.925 1.00 73.88 111 PRO A N 1
ATOM 832 C CA . PRO A 1 111 ? 0.004 1.141 -26.014 1.00 73.88 111 PRO A CA 1
ATOM 833 C C . PRO A 1 111 ? -1.110 2.196 -26.002 1.00 73.88 111 PRO A C 1
ATOM 835 O O . PRO A 1 111 ? -1.759 2.407 -24.981 1.00 73.88 111 PRO A O 1
ATOM 838 N N . GLY A 1 112 ? -1.331 2.857 -27.140 1.00 76.62 112 GLY A N 1
ATOM 839 C CA . GLY A 1 112 ? -2.331 3.924 -27.279 1.00 76.62 112 GLY A CA 1
ATOM 840 C C . GLY A 1 112 ? -1.849 5.326 -26.887 1.00 76.62 112 GLY A C 1
ATOM 841 O O . GLY A 1 112 ? -2.585 6.283 -27.103 1.00 76.62 112 GLY A O 1
ATOM 842 N N . GLN A 1 113 ? -0.621 5.466 -26.379 1.00 75.88 113 GLN A N 1
ATOM 843 C CA . GLN A 1 113 ? -0.001 6.755 -26.071 1.00 75.88 113 GLN A CA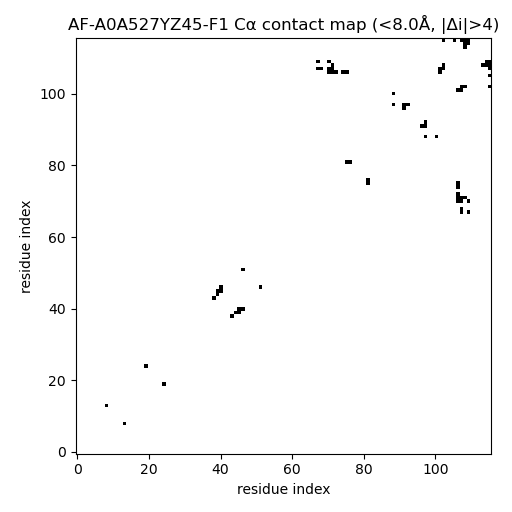 1
ATOM 844 C C . GLN A 1 113 ? 1.005 7.157 -27.157 1.00 75.88 113 GLN A C 1
ATOM 846 O O . GLN A 1 113 ? 1.638 6.309 -27.783 1.00 75.88 113 GLN A O 1
ATOM 851 N N . THR A 1 114 ? 1.172 8.464 -27.371 1.00 72.12 114 THR A N 1
ATOM 852 C CA . THR A 1 114 ? 2.156 9.023 -28.320 1.00 72.12 114 THR A CA 1
ATOM 853 C C . THR A 1 114 ? 3.460 9.459 -27.654 1.00 72.12 114 THR A C 1
ATOM 855 O O . THR A 1 114 ? 4.392 9.853 -28.350 1.00 72.12 114 THR A O 1
ATOM 858 N N . SER A 1 115 ? 3.521 9.400 -26.323 1.00 69.94 115 SER A N 1
ATOM 859 C CA . SER A 1 115 ? 4.677 9.803 -25.525 1.00 69.94 115 SER A CA 1
ATOM 860 C C . SER A 1 115 ? 4.983 8.740 -24.464 1.00 69.94 115 SER A C 1
ATOM 862 O O . SER A 1 115 ? 4.035 8.139 -23.944 1.00 69.94 115 SER A O 1
ATOM 864 N N . PRO A 1 116 ? 6.273 8.487 -24.176 1.00 63.22 116 PRO A N 1
ATOM 865 C CA . PRO A 1 116 ? 6.707 7.644 -23.064 1.00 63.22 116 PRO A CA 1
ATOM 866 C C . PRO A 1 116 ? 6.412 8.274 -21.695 1.00 63.22 116 PRO A C 1
ATOM 868 O O . PRO A 1 116 ? 6.329 9.522 -21.613 1.00 63.22 116 PRO A O 1
#

Sequence (116 aa):
MPMQTNTKQSLAQRWEAYQPSKSALVWACAATAVATMIVGFSWGGWVTGGTSRTLATTAGDTARGELASLICIEKFKAAPDSAARLIELKALTDNYKKRQFVETGGWATMPGQTSP

Secondary structure (DSSP, 8-state):
----------HHHHHHT----HHHHHHHHHHHHHHHHHHHHHTS----HHHHHHHHHHHHHHHHHHHHHHHHHHHHHHSTTHHHHHHHHHH---HHHHHHHHHHTTTTPPTT-S--

Solvent-accessible surface area (backbone atoms only — not comparable to full-atom values): 6862 Å² total; per-residue (Å²): 133,87,80,81,79,82,71,77,80,51,72,66,61,56,54,75,68,58,75,78,49,76,66,56,53,52,52,51,52,51,52,50,51,52,53,50,47,52,49,30,53,73,73,64,71,51,69,54,73,68,56,49,50,51,50,52,51,54,51,49,54,49,52,51,52,52,51,49,51,52,50,20,52,51,49,41,63,70,39,94,56,31,72,61,54,50,51,55,54,67,69,48,84,49,68,67,60,42,50,50,51,40,50,75,69,50,29,52,38,49,92,96,51,96,59,99

Mean predicted aligned error: 12.03 Å

Foldseek 3Di:
DDDPPPDDDDPVVVVVPDDDDPVNVVVVVVVVVVVCVCCCVPPVVDDDPVVVVVVVVVVVVVVVVVVLVVQLVVLLVPDPCSVVLVVVLVPDPDPVVNVVSSQVSVSSADPPGPGD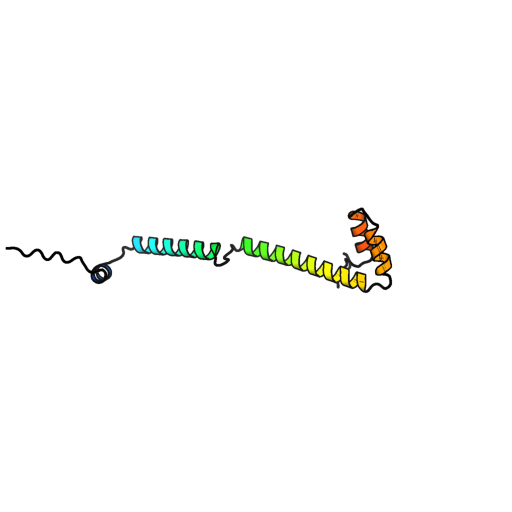

pLDDT: mean 84.82, std 10.53, range [45.88, 96.88]

Radius of gyration: 34.01 Å; Cα contacts (8 Å, |Δi|>4): 39; chains: 1; bounding box: 61×29×103 Å